Protein AF-A0A2G2DCP8-F1 (afdb_monomer_lite)

Structure (mmCIF, N/CA/C/O backbone):
data_AF-A0A2G2DCP8-F1
#
_entry.id   AF-A0A2G2DCP8-F1
#
loop_
_atom_site.group_PDB
_atom_site.id
_atom_site.type_symbol
_atom_site.label_atom_id
_atom_site.label_alt_id
_atom_site.label_comp_id
_atom_site.label_asym_id
_atom_site.label_entity_id
_atom_site.label_seq_id
_atom_site.pdbx_PDB_ins_code
_atom_site.Cartn_x
_atom_site.Cartn_y
_atom_site.Cartn_z
_atom_site.occupancy
_atom_site.B_iso_or_equiv
_atom_site.auth_seq_id
_atom_site.auth_comp_id
_atom_site.auth_asym_id
_atom_site.auth_atom_id
_atom_site.pdbx_PDB_model_num
ATOM 1 N N . MET A 1 1 ? 12.048 -27.875 -31.137 1.00 36.19 1 MET A N 1
ATOM 2 C CA . MET A 1 1 ? 12.098 -28.928 -30.098 1.00 36.19 1 MET A CA 1
ATOM 3 C C . MET A 1 1 ? 11.187 -28.474 -28.963 1.00 36.19 1 MET A C 1
ATOM 5 O O . MET A 1 1 ? 11.190 -27.289 -28.665 1.00 36.19 1 MET A O 1
ATOM 9 N N . LEU A 1 2 ? 10.312 -29.353 -28.473 1.00 40.09 2 LEU A N 1
ATOM 10 C CA . LEU A 1 2 ? 9.180 -29.056 -27.582 1.00 40.09 2 LEU A CA 1
ATOM 11 C C . LEU A 1 2 ? 9.667 -28.805 -26.143 1.00 40.09 2 LEU A C 1
ATOM 13 O O . LEU A 1 2 ? 10.416 -29.635 -25.635 1.00 40.09 2 LEU A O 1
ATOM 17 N N . PHE A 1 3 ? 9.235 -27.730 -25.475 1.00 42.12 3 PHE A N 1
ATOM 18 C CA . PHE A 1 3 ? 9.639 -27.460 -24.087 1.00 42.12 3 PHE A CA 1
ATOM 19 C C . PHE A 1 3 ? 8.435 -27.445 -23.143 1.00 42.12 3 PHE A C 1
ATOM 21 O O . PHE A 1 3 ? 7.517 -26.638 -23.278 1.00 42.12 3 PHE A O 1
ATOM 28 N N . ARG A 1 4 ? 8.446 -28.407 -22.213 1.00 37.06 4 ARG A N 1
ATOM 29 C CA . ARG A 1 4 ? 7.522 -28.537 -21.085 1.00 37.06 4 ARG A CA 1
ATOM 30 C C . ARG A 1 4 ? 7.972 -27.630 -19.942 1.00 37.06 4 ARG A C 1
ATOM 32 O O . ARG A 1 4 ? 9.167 -27.490 -19.700 1.00 37.06 4 ARG A O 1
ATOM 39 N N . ALA A 1 5 ? 7.001 -27.051 -19.248 1.00 39.97 5 ALA A N 1
ATOM 40 C CA . ALA A 1 5 ? 7.210 -26.331 -18.003 1.00 39.97 5 ALA A CA 1
ATOM 41 C C . ALA A 1 5 ? 7.067 -27.317 -16.839 1.00 39.97 5 ALA A C 1
ATOM 43 O O . ALA A 1 5 ? 5.961 -27.781 -16.571 1.00 39.97 5 ALA A O 1
ATOM 44 N N . ASP A 1 6 ? 8.170 -27.624 -16.159 1.00 39.06 6 ASP A N 1
ATOM 45 C CA . ASP A 1 6 ? 8.132 -28.390 -14.916 1.00 39.06 6 ASP A CA 1
ATOM 46 C C . ASP A 1 6 ? 8.218 -27.432 -13.724 1.00 39.06 6 ASP A C 1
ATOM 48 O O . ASP A 1 6 ? 9.148 -26.634 -13.591 1.00 39.06 6 ASP A O 1
ATOM 52 N N . THR A 1 7 ? 7.218 -27.506 -12.847 1.00 46.97 7 THR A N 1
ATOM 53 C CA . THR A 1 7 ? 7.180 -26.804 -11.563 1.00 46.97 7 THR A CA 1
ATOM 54 C C . THR A 1 7 ? 7.796 -27.694 -10.489 1.00 46.97 7 THR A C 1
ATOM 56 O O . THR A 1 7 ? 7.220 -28.722 -10.134 1.00 46.97 7 THR A O 1
ATOM 59 N N . VAL A 1 8 ? 8.942 -27.300 -9.931 1.00 45.62 8 VAL A N 1
ATOM 60 C CA . VAL A 1 8 ? 9.476 -27.923 -8.712 1.00 45.62 8 VAL A CA 1
ATOM 61 C C . VAL A 1 8 ? 8.828 -27.238 -7.509 1.00 45.62 8 VAL A C 1
ATOM 63 O O . VAL A 1 8 ? 9.254 -26.171 -7.073 1.00 45.62 8 VAL A O 1
ATOM 66 N N . THR A 1 9 ? 7.760 -27.835 -6.985 1.00 48.81 9 THR A N 1
ATOM 67 C CA . THR A 1 9 ? 7.081 -27.393 -5.762 1.00 48.81 9 THR A CA 1
ATOM 68 C C . THR A 1 9 ? 7.761 -28.017 -4.545 1.00 48.81 9 THR A C 1
ATOM 70 O O . THR A 1 9 ? 7.476 -29.152 -4.171 1.00 48.81 9 THR A O 1
ATOM 73 N N . SER A 1 10 ? 8.652 -27.266 -3.895 1.00 42.03 10 SER A N 1
ATOM 74 C CA . SER A 1 10 ? 9.099 -27.570 -2.532 1.00 42.03 10 SER A CA 1
ATOM 75 C C . SER A 1 10 ? 8.315 -26.715 -1.536 1.00 42.03 10 SER A C 1
ATOM 77 O O . SER A 1 10 ? 8.629 -25.552 -1.308 1.00 42.03 10 SER A O 1
ATOM 79 N N . GLY A 1 11 ? 7.247 -27.303 -0.993 1.00 47.62 11 GLY A N 1
ATOM 80 C CA . GLY A 1 11 ? 6.897 -27.285 0.434 1.00 47.62 11 GLY A CA 1
ATOM 81 C C . GLY A 1 11 ? 6.574 -25.990 1.189 1.00 47.62 11 GLY A C 1
ATOM 82 O O . GLY A 1 11 ? 6.087 -26.103 2.309 1.00 47.62 11 GLY A O 1
ATOM 83 N N . ILE A 1 12 ? 6.789 -24.788 0.659 1.00 43.34 12 ILE A N 1
ATOM 84 C CA . ILE A 1 12 ? 6.428 -23.542 1.349 1.00 43.34 12 ILE A CA 1
ATOM 85 C C . ILE A 1 12 ? 5.860 -22.588 0.305 1.00 43.34 12 ILE A C 1
ATOM 87 O O . ILE A 1 12 ? 6.527 -22.265 -0.674 1.00 43.34 12 ILE A O 1
ATOM 91 N N . ALA A 1 13 ? 4.607 -22.170 0.488 1.00 43.22 13 ALA A N 1
ATOM 92 C CA . ALA A 1 13 ? 3.976 -21.149 -0.336 1.00 43.22 13 ALA A CA 1
ATOM 93 C C . ALA A 1 13 ? 4.730 -19.827 -0.150 1.00 43.22 13 ALA A C 1
ATOM 95 O O . ALA A 1 13 ? 4.414 -19.027 0.734 1.00 43.22 13 ALA A O 1
ATOM 96 N N . ASP A 1 14 ? 5.757 -19.621 -0.968 1.00 48.41 14 ASP A N 1
ATOM 97 C CA . ASP A 1 14 ? 6.461 -18.359 -1.049 1.00 48.41 14 ASP A CA 1
ATOM 98 C C . ASP A 1 14 ? 5.539 -17.366 -1.763 1.00 48.41 14 ASP A C 1
ATOM 100 O O . ASP A 1 14 ? 5.507 -17.237 -2.987 1.00 48.41 14 ASP A O 1
ATOM 104 N N . LYS A 1 15 ? 4.701 -16.699 -0.965 1.00 51.81 15 LYS A N 1
ATOM 105 C CA . LYS A 1 15 ? 3.781 -15.632 -1.392 1.00 51.81 15 LYS A CA 1
ATOM 106 C C . LYS A 1 15 ? 4.503 -14.443 -2.046 1.00 51.81 15 LYS A C 1
ATOM 108 O O . LYS A 1 15 ? 3.845 -13.534 -2.542 1.00 51.81 15 LYS A O 1
ATOM 113 N N . PHE A 1 16 ? 5.836 -14.470 -2.056 1.00 52.28 16 PHE A N 1
ATOM 114 C CA . PHE A 1 16 ? 6.718 -13.552 -2.756 1.00 52.28 16 PHE A CA 1
ATOM 115 C C . PHE A 1 16 ? 7.660 -14.311 -3.692 1.00 52.28 16 PHE A C 1
ATOM 117 O O . PHE A 1 16 ? 8.865 -14.082 -3.663 1.00 52.28 16 PHE A O 1
ATOM 124 N N . SER A 1 17 ? 7.130 -15.202 -4.539 1.00 52.75 17 SER A N 1
ATOM 125 C CA . SER A 1 17 ? 7.891 -15.730 -5.675 1.00 52.75 17 SER A CA 1
ATOM 126 C C . SER A 1 17 ? 8.268 -14.569 -6.601 1.00 52.75 17 SER A C 1
ATOM 128 O O . SER A 1 17 ? 7.573 -14.242 -7.565 1.00 52.75 17 SER A O 1
ATOM 130 N N . ALA A 1 18 ? 9.357 -13.883 -6.266 1.00 56.12 18 ALA A N 1
ATOM 131 C CA . ALA A 1 18 ? 10.010 -12.954 -7.151 1.00 56.12 18 ALA A CA 1
ATOM 132 C C . ALA A 1 18 ? 10.461 -13.784 -8.350 1.00 56.12 18 ALA A C 1
ATOM 134 O O . ALA A 1 18 ? 11.317 -14.665 -8.237 1.00 56.12 18 ALA A O 1
ATOM 135 N N . ARG A 1 19 ? 9.834 -13.543 -9.502 1.00 65.12 19 ARG A N 1
ATOM 136 C CA . ARG A 1 19 ? 10.288 -14.109 -10.767 1.00 65.12 19 ARG A CA 1
ATOM 137 C C . ARG A 1 19 ? 11.686 -13.551 -11.009 1.00 65.12 19 ARG A C 1
ATOM 139 O O . ARG A 1 19 ? 11.844 -12.352 -11.218 1.00 65.12 19 ARG A O 1
ATOM 146 N N . LYS A 1 20 ? 12.706 -14.404 -10.921 1.00 73.38 20 LYS A N 1
ATOM 147 C CA . LYS A 1 20 ? 14.073 -14.032 -11.288 1.00 73.38 20 LYS A CA 1
ATOM 148 C C . LYS A 1 20 ? 14.073 -13.683 -12.778 1.00 73.38 20 LYS A C 1
ATOM 150 O O . LYS A 1 20 ? 13.841 -14.562 -13.602 1.00 73.38 20 LYS A O 1
ATOM 155 N N . ILE A 1 21 ? 14.320 -12.419 -13.108 1.00 72.31 21 ILE A N 1
ATOM 156 C CA . ILE A 1 21 ? 14.518 -11.973 -14.490 1.00 72.31 21 ILE A CA 1
ATOM 157 C C . ILE A 1 21 ? 16.005 -12.115 -14.802 1.00 72.31 21 ILE A C 1
ATOM 159 O O . ILE A 1 21 ? 16.849 -11.599 -14.070 1.00 72.31 21 ILE A O 1
ATOM 163 N N . ILE A 1 22 ? 16.320 -12.860 -15.858 1.00 78.06 22 ILE A N 1
ATOM 164 C CA . ILE A 1 22 ? 17.679 -13.007 -16.380 1.00 78.06 22 ILE A CA 1
ATOM 165 C C . ILE A 1 22 ? 17.727 -12.212 -17.683 1.00 78.06 22 ILE A C 1
ATOM 167 O O . ILE A 1 22 ? 16.964 -12.502 -18.602 1.00 78.06 22 ILE A O 1
ATOM 171 N N . LEU A 1 23 ? 18.576 -11.185 -17.724 1.00 77.94 23 LEU A N 1
ATOM 172 C CA . LEU A 1 23 ? 18.790 -10.339 -18.897 1.00 77.94 23 LEU A CA 1
ATOM 173 C C . LEU A 1 23 ? 20.034 -10.842 -19.642 1.00 77.94 23 LEU A C 1
ATOM 175 O O . LEU A 1 23 ? 21.150 -10.450 -19.307 1.00 77.94 23 LEU A O 1
ATOM 179 N N . ASP A 1 24 ? 19.833 -11.720 -20.624 1.00 69.25 24 ASP A N 1
ATOM 180 C CA . ASP A 1 24 ? 20.897 -12.236 -21.496 1.00 69.25 24 ASP A CA 1
ATOM 181 C C . ASP A 1 24 ? 20.871 -11.536 -22.869 1.00 69.25 24 ASP A C 1
ATOM 183 O O . ASP A 1 24 ? 19.826 -11.078 -23.329 1.00 69.25 24 ASP A O 1
ATOM 187 N N . GLY A 1 25 ? 22.020 -11.469 -23.552 1.00 71.19 25 GLY A N 1
ATOM 188 C CA . GLY A 1 25 ? 22.117 -10.941 -24.924 1.00 71.19 25 GLY A CA 1
ATOM 189 C C . GLY A 1 25 ? 22.470 -9.453 -25.054 1.00 71.19 25 GLY A C 1
ATOM 190 O O . GLY A 1 25 ? 22.472 -8.928 -26.166 1.00 71.19 25 GLY A O 1
ATOM 191 N N . LEU A 1 26 ? 22.814 -8.778 -23.955 1.00 71.44 26 LEU A N 1
ATOM 192 C CA . LEU A 1 26 ? 23.393 -7.433 -23.992 1.00 71.44 26 LEU A CA 1
ATOM 193 C C . LEU A 1 26 ? 24.891 -7.522 -24.333 1.00 71.44 26 LEU A C 1
ATOM 195 O O . LEU A 1 26 ? 25.623 -8.290 -23.711 1.00 71.44 26 LEU A O 1
ATOM 199 N N . GLN A 1 27 ? 25.344 -6.760 -25.335 1.00 70.88 27 GLN A N 1
ATOM 200 C CA . GLN A 1 27 ? 26.756 -6.751 -25.760 1.00 70.88 27 GLN A CA 1
ATOM 201 C C . GLN A 1 27 ? 27.684 -6.095 -24.727 1.00 70.88 27 GLN A C 1
ATOM 203 O O . GLN A 1 27 ? 28.853 -6.460 -24.636 1.00 70.88 27 GLN A O 1
ATOM 208 N N . GLU A 1 28 ? 27.159 -5.153 -23.944 1.00 79.44 28 GLU A N 1
ATOM 209 C CA . GLU A 1 28 ? 27.880 -4.398 -22.921 1.00 79.44 28 GLU A CA 1
ATOM 210 C C . GLU A 1 28 ? 27.012 -4.263 -21.666 1.00 79.44 28 GLU A C 1
ATOM 212 O O . GLU A 1 28 ? 25.791 -4.439 -21.716 1.00 79.44 28 GLU A O 1
ATOM 217 N N . THR A 1 29 ? 27.637 -3.944 -20.529 1.00 80.81 29 THR A N 1
ATOM 218 C CA . THR A 1 29 ? 26.907 -3.652 -19.291 1.00 80.81 29 THR A CA 1
ATOM 219 C C . THR A 1 29 ? 25.991 -2.448 -19.531 1.00 80.81 29 THR A C 1
ATOM 221 O O . THR A 1 29 ? 26.503 -1.364 -19.822 1.00 80.81 29 THR A O 1
ATOM 224 N N . PRO A 1 30 ? 24.660 -2.601 -19.411 1.00 80.75 30 PRO A N 1
ATOM 225 C CA . PRO A 1 30 ? 23.738 -1.517 -19.708 1.00 80.75 30 PRO A CA 1
ATOM 226 C C . PRO A 1 30 ? 23.953 -0.366 -18.727 1.00 80.75 30 PRO A C 1
ATOM 228 O O . PRO A 1 30 ? 24.177 -0.582 -17.531 1.00 80.75 30 PRO A O 1
ATOM 231 N N . ASN A 1 31 ? 23.852 0.868 -19.221 1.00 86.62 31 ASN A N 1
ATOM 232 C CA . ASN A 1 31 ? 23.735 2.011 -18.323 1.00 86.62 31 ASN A CA 1
ATOM 233 C C . ASN A 1 31 ? 22.366 1.982 -17.609 1.00 86.62 31 ASN A C 1
ATOM 235 O O . ASN A 1 31 ? 21.475 1.204 -17.961 1.00 86.62 31 ASN A O 1
ATOM 239 N N . ILE A 1 32 ? 22.192 2.827 -16.591 1.00 85.31 32 ILE A N 1
ATOM 240 C CA . ILE A 1 32 ? 20.973 2.833 -15.767 1.00 85.31 32 ILE A CA 1
ATOM 241 C C . ILE A 1 32 ? 19.714 3.054 -16.621 1.00 85.31 32 ILE A C 1
ATOM 243 O O . ILE A 1 32 ? 18.726 2.350 -16.430 1.00 85.31 32 ILE A O 1
ATOM 247 N N . ASP A 1 33 ? 19.762 3.959 -17.596 1.00 84.88 33 ASP A N 1
ATOM 248 C CA . ASP A 1 33 ? 18.610 4.279 -18.444 1.00 84.88 33 ASP A CA 1
ATOM 249 C C . ASP A 1 33 ? 18.222 3.099 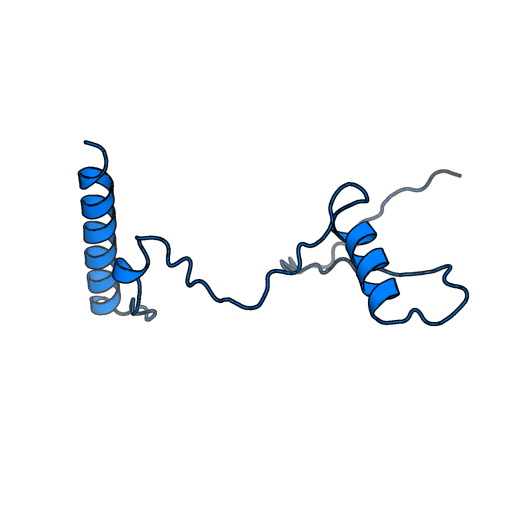-19.349 1.00 84.88 33 ASP A C 1
ATOM 251 O O . ASP A 1 33 ? 17.048 2.755 -19.479 1.00 84.88 33 ASP A O 1
ATOM 255 N N . GLN A 1 34 ? 19.214 2.420 -19.928 1.00 84.00 34 GLN A N 1
ATOM 256 C CA . GLN A 1 34 ? 19.016 1.217 -20.739 1.00 84.00 34 GLN A CA 1
ATOM 257 C C . GLN A 1 34 ? 18.450 0.065 -19.908 1.00 84.00 34 GLN A C 1
ATOM 259 O O . GLN A 1 34 ? 17.576 -0.666 -20.375 1.00 84.00 34 GLN A O 1
ATOM 264 N N . LEU A 1 35 ? 18.929 -0.085 -18.671 1.00 86.12 35 LEU A N 1
ATOM 265 C CA . LEU A 1 35 ? 18.442 -1.104 -17.752 1.00 86.12 35 LEU A CA 1
ATOM 266 C C . LEU A 1 35 ? 16.978 -0.858 -17.367 1.00 86.12 35 LEU A C 1
ATOM 268 O O . LEU A 1 35 ? 16.201 -1.809 -17.334 1.00 86.12 35 LEU A O 1
ATOM 272 N N . ILE A 1 36 ? 16.591 0.396 -17.113 1.00 84.50 36 ILE A N 1
ATOM 273 C CA . ILE A 1 36 ? 15.200 0.766 -16.812 1.00 84.50 36 ILE A CA 1
ATOM 274 C C . ILE A 1 36 ? 14.287 0.377 -17.977 1.00 84.50 36 ILE A C 1
ATOM 276 O O . ILE A 1 36 ? 13.312 -0.338 -17.764 1.00 84.50 36 ILE A O 1
ATOM 280 N N . ILE A 1 37 ? 14.646 0.753 -19.208 1.00 84.06 37 ILE A N 1
ATOM 281 C CA . ILE A 1 37 ? 13.853 0.440 -20.407 1.00 84.06 37 ILE A CA 1
ATOM 282 C C . ILE A 1 37 ? 13.660 -1.072 -20.574 1.00 84.06 37 ILE A C 1
ATOM 284 O O . ILE A 1 37 ? 12.568 -1.532 -20.908 1.00 84.06 37 ILE A O 1
ATOM 288 N N . GLU A 1 38 ? 14.710 -1.866 -20.361 1.00 84.69 38 GLU A N 1
ATOM 289 C CA . GLU A 1 38 ? 14.607 -3.315 -20.527 1.00 84.69 38 GLU A CA 1
ATOM 290 C C . GLU A 1 38 ? 13.788 -3.965 -19.406 1.00 84.69 38 GLU A C 1
ATOM 292 O O . GLU A 1 38 ? 12.965 -4.842 -19.665 1.00 84.69 38 GLU A O 1
ATOM 297 N N . LEU A 1 39 ? 13.929 -3.489 -18.167 1.00 84.62 39 LEU A N 1
ATOM 298 C CA . LEU A 1 39 ? 13.101 -3.950 -17.053 1.00 84.62 39 LEU A CA 1
ATOM 299 C C . LEU A 1 39 ? 11.625 -3.600 -17.249 1.00 84.62 39 LEU A C 1
ATOM 301 O O . LEU A 1 39 ? 10.772 -4.439 -16.965 1.00 84.62 39 LEU A O 1
ATOM 305 N N . GLU A 1 40 ? 11.314 -2.411 -17.766 1.00 84.12 40 GLU A N 1
ATOM 306 C CA . GLU A 1 40 ? 9.942 -2.016 -18.098 1.00 84.12 40 GLU A CA 1
ATOM 307 C C . GLU A 1 40 ? 9.313 -2.986 -19.095 1.00 84.12 40 GLU A C 1
ATOM 309 O O . GLU A 1 40 ? 8.236 -3.520 -18.833 1.00 84.12 40 GLU A O 1
ATOM 314 N N . LYS A 1 41 ? 10.025 -3.323 -20.177 1.00 82.56 41 LYS A N 1
ATOM 315 C CA . LYS A 1 41 ? 9.540 -4.300 -21.162 1.00 82.56 41 LYS A CA 1
ATOM 316 C C . LYS A 1 41 ? 9.287 -5.675 -20.550 1.00 82.56 41 LYS A C 1
ATOM 318 O O . LYS A 1 41 ? 8.265 -6.285 -20.851 1.00 82.56 41 LYS A O 1
ATOM 323 N N . GLN A 1 42 ? 10.200 -6.175 -19.715 1.00 80.19 42 GLN A N 1
ATOM 324 C CA . GLN A 1 42 ? 10.082 -7.516 -19.129 1.00 80.19 42 GLN A CA 1
ATOM 325 C C . GLN A 1 42 ? 8.996 -7.597 -18.045 1.00 80.19 42 GLN A C 1
ATOM 327 O O . GLN A 1 42 ? 8.386 -8.650 -17.858 1.00 80.19 42 GLN A O 1
ATOM 332 N N . LEU A 1 43 ? 8.753 -6.502 -17.316 1.00 82.19 43 LEU A N 1
ATOM 333 C CA . LEU A 1 43 ? 7.785 -6.457 -16.217 1.00 82.19 43 LEU A CA 1
ATOM 334 C C . LEU A 1 43 ? 6.376 -6.065 -16.669 1.00 82.19 43 LEU A C 1
ATOM 336 O O . LEU A 1 43 ? 5.405 -6.590 -16.125 1.00 82.19 43 LEU A O 1
ATOM 340 N N . LEU A 1 44 ? 6.263 -5.142 -17.625 1.00 82.50 44 LEU A N 1
ATOM 341 C CA . LEU A 1 44 ? 4.997 -4.526 -18.035 1.00 82.50 44 LEU A CA 1
ATOM 342 C C . LEU A 1 44 ? 4.567 -4.923 -19.453 1.00 82.50 44 LEU A C 1
ATOM 344 O O . LEU A 1 44 ? 3.381 -4.856 -19.767 1.00 82.50 44 LEU A O 1
ATOM 348 N N . GLY A 1 45 ? 5.501 -5.369 -20.295 1.00 78.38 45 GLY A N 1
ATOM 349 C CA . GLY A 1 45 ? 5.290 -5.531 -21.734 1.00 78.38 45 GLY A CA 1
ATOM 350 C C . GLY A 1 45 ? 5.653 -4.266 -22.518 1.00 78.38 45 GLY A C 1
ATOM 351 O O . GLY A 1 45 ? 5.874 -3.203 -21.952 1.00 78.38 45 GLY A O 1
ATOM 352 N N . SER A 1 46 ? 5.747 -4.374 -23.847 1.00 75.06 46 SER A N 1
ATOM 353 C CA . SER A 1 46 ? 6.217 -3.271 -24.709 1.00 75.06 46 SER A CA 1
ATOM 354 C C . SER A 1 46 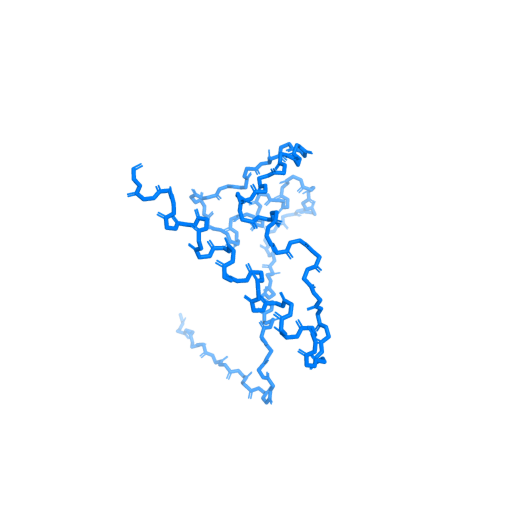? 5.206 -2.138 -24.910 1.00 75.06 46 SER A C 1
ATOM 356 O O . SER A 1 46 ? 5.585 -1.073 -25.389 1.00 75.06 46 SER A O 1
ATOM 358 N N . ASP A 1 47 ? 3.944 -2.359 -24.544 1.00 75.50 47 ASP A N 1
ATOM 359 C CA . ASP A 1 47 ? 2.857 -1.388 -24.717 1.00 75.50 47 ASP A CA 1
ATOM 360 C C . ASP A 1 47 ? 2.709 -0.433 -23.520 1.00 75.50 47 ASP A C 1
ATOM 362 O O . ASP A 1 47 ? 1.915 0.507 -23.562 1.00 75.50 47 ASP A O 1
ATOM 366 N N . LEU A 1 48 ? 3.447 -0.682 -22.433 1.00 71.06 48 LEU A N 1
ATOM 367 C CA . LEU A 1 48 ? 3.337 0.037 -21.168 1.00 71.06 48 LEU A CA 1
ATOM 368 C C . LEU A 1 48 ? 4.712 0.570 -20.750 1.00 71.06 48 LEU A C 1
ATOM 370 O O . LEU A 1 48 ? 5.695 -0.164 -20.755 1.00 71.06 48 LEU A O 1
ATOM 374 N N . ALA A 1 49 ? 4.764 1.843 -20.359 1.00 76.31 49 ALA A N 1
ATOM 375 C CA . ALA A 1 49 ? 5.963 2.513 -19.856 1.00 76.31 49 ALA A CA 1
ATOM 376 C C . ALA A 1 49 ? 5.704 3.074 -18.453 1.00 76.31 49 ALA A C 1
ATOM 378 O O . ALA A 1 49 ? 4.563 3.415 -18.116 1.00 76.31 49 ALA A O 1
ATOM 379 N N . LEU A 1 50 ? 6.747 3.183 -17.626 1.00 72.25 50 LEU A N 1
ATOM 380 C CA . LEU A 1 50 ? 6.600 3.796 -16.306 1.00 72.25 50 LEU A CA 1
ATOM 381 C C . LEU A 1 50 ? 6.562 5.319 -16.441 1.00 72.25 50 LEU A C 1
ATOM 383 O O . LEU A 1 50 ? 7.515 5.961 -16.875 1.00 72.25 50 LEU A O 1
ATOM 387 N N . GLU A 1 51 ? 5.465 5.928 -16.001 1.00 76.88 51 GLU A N 1
ATOM 388 C CA . GLU A 1 51 ? 5.435 7.375 -15.821 1.00 76.88 51 GLU A CA 1
ATOM 389 C C . GLU A 1 51 ? 6.286 7.761 -14.609 1.00 76.88 51 GLU A C 1
ATOM 391 O O . GLU A 1 51 ? 5.970 7.421 -13.463 1.00 76.88 51 GLU A O 1
ATOM 396 N N . ILE A 1 52 ? 7.348 8.531 -14.852 1.00 68.44 52 ILE A N 1
ATOM 397 C CA . ILE A 1 52 ? 8.116 9.169 -13.785 1.00 68.44 52 ILE A CA 1
ATOM 398 C C . ILE A 1 52 ? 7.240 10.269 -13.188 1.00 68.44 52 ILE A C 1
ATOM 400 O O . ILE A 1 52 ? 7.203 11.409 -13.657 1.00 68.44 52 ILE A O 1
ATOM 404 N N . ARG A 1 53 ? 6.512 9.927 -12.128 1.00 61.59 53 ARG A N 1
ATOM 405 C CA . ARG A 1 53 ? 5.816 10.924 -11.321 1.00 61.59 53 ARG A CA 1
ATOM 406 C C . ARG A 1 53 ? 6.872 11.731 -10.583 1.00 61.59 53 ARG A C 1
ATOM 408 O O . ARG A 1 53 ? 7.627 11.184 -9.779 1.00 61.59 53 ARG A O 1
ATOM 415 N N . SER A 1 54 ? 6.931 13.035 -10.858 1.00 56.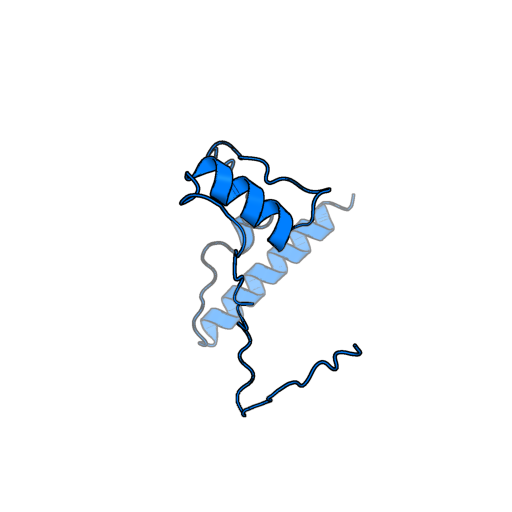44 54 SER A N 1
ATOM 416 C CA . SER A 1 54 ? 7.692 13.952 -10.014 1.00 56.44 54 SER A CA 1
ATOM 417 C C . SER A 1 54 ? 7.237 13.733 -8.574 1.00 56.44 54 SER A C 1
ATOM 419 O O . SER A 1 54 ? 6.052 13.525 -8.311 1.00 56.44 54 SER A O 1
ATOM 421 N N . SER A 1 55 ? 8.176 13.727 -7.632 1.00 53.22 55 SER A N 1
ATOM 422 C CA . SER A 1 55 ? 7.933 13.443 -6.216 1.00 53.22 55 SER A CA 1
ATOM 423 C C . SER A 1 55 ? 7.122 14.536 -5.511 1.00 53.22 55 SER A C 1
ATOM 425 O O . SER A 1 55 ? 7.330 14.811 -4.327 1.00 53.22 55 SER A O 1
ATOM 427 N N . ARG A 1 56 ? 6.170 15.170 -6.200 1.00 45.84 56 ARG A N 1
ATOM 428 C CA . ARG A 1 56 ? 4.990 15.667 -5.529 1.00 45.84 56 ARG A CA 1
ATOM 429 C C . ARG A 1 56 ? 4.279 14.428 -5.008 1.00 45.84 56 ARG A C 1
ATOM 431 O O . ARG A 1 56 ? 3.457 13.804 -5.672 1.00 45.84 56 ARG A O 1
ATOM 438 N N . VAL A 1 57 ? 4.598 14.109 -3.761 1.00 50.75 57 VAL A N 1
ATOM 439 C CA . VAL A 1 57 ? 3.633 13.547 -2.827 1.00 50.75 57 VAL A CA 1
ATOM 440 C C . VAL A 1 57 ? 2.513 14.591 -2.712 1.00 50.75 57 VAL A C 1
ATOM 442 O O . VAL A 1 57 ? 2.344 15.241 -1.689 1.00 50.75 57 VAL A O 1
ATOM 445 N N . GLU A 1 58 ? 1.770 14.816 -3.800 1.00 49.50 58 GLU A N 1
ATOM 446 C CA . GLU A 1 58 ? 0.356 15.112 -3.702 1.00 49.50 58 GLU A CA 1
ATOM 447 C C . GLU A 1 58 ? -0.129 13.926 -2.901 1.00 49.50 58 GLU A C 1
ATOM 449 O O . GLU A 1 58 ? -0.200 12.795 -3.393 1.00 49.50 58 GLU A O 1
ATOM 454 N N . GLN A 1 59 ? -0.256 14.160 -1.601 1.00 50.25 59 GLN A N 1
ATOM 455 C CA . GLN A 1 59 ? -0.928 13.276 -0.696 1.00 50.25 59 GLN A CA 1
ATOM 456 C C . GLN A 1 59 ? -2.333 13.189 -1.279 1.00 50.25 59 GLN A C 1
ATOM 458 O O . GLN A 1 59 ? -3.226 13.943 -0.905 1.00 50.25 59 GLN A O 1
ATOM 463 N N . ASN A 1 60 ? -2.514 12.280 -2.239 1.00 47.00 60 ASN A N 1
ATOM 464 C CA . ASN A 1 60 ? -3.787 11.728 -2.650 1.00 47.00 60 ASN A CA 1
ATOM 465 C C . ASN A 1 60 ? -4.261 10.902 -1.460 1.00 47.00 60 ASN A C 1
ATOM 467 O O . ASN A 1 60 ? -4.432 9.688 -1.532 1.00 47.00 60 ASN A O 1
ATOM 471 N N . PHE A 1 61 ? -4.386 11.571 -0.317 1.00 53.03 61 PHE A N 1
ATOM 472 C CA . PHE A 1 61 ? -5.144 11.126 0.804 1.00 53.03 61 PHE A CA 1
ATOM 473 C C . PHE A 1 61 ? -6.518 10.935 0.214 1.00 53.03 61 PHE A C 1
ATOM 475 O O . PHE A 1 61 ? -7.244 11.888 -0.076 1.00 53.03 61 PHE A O 1
ATOM 482 N N . THR A 1 62 ? -6.852 9.673 -0.032 1.00 63.25 62 THR A N 1
ATOM 483 C CA . THR A 1 62 ? -8.237 9.289 -0.216 1.00 63.25 62 THR A CA 1
ATOM 484 C C . THR A 1 62 ? -9.017 10.014 0.869 1.00 63.25 62 THR A C 1
ATOM 486 O O . THR A 1 62 ? -8.580 10.028 2.018 1.00 63.25 62 THR A O 1
ATOM 489 N N . ARG A 1 63 ? -10.148 10.638 0.530 1.00 68.56 63 ARG A N 1
ATOM 490 C CA . ARG A 1 63 ? -11.029 11.370 1.466 1.00 68.56 63 ARG A CA 1
ATOM 491 C C . ARG A 1 63 ? -11.275 10.622 2.792 1.00 68.56 63 ARG A C 1
ATOM 493 O O . ARG A 1 63 ? -11.611 11.233 3.805 1.00 68.56 63 ARG A O 1
ATOM 500 N N . LEU A 1 64 ? -11.089 9.303 2.760 1.00 76.62 64 LEU A N 1
ATOM 501 C CA . LEU A 1 64 ? -11.182 8.361 3.859 1.00 76.62 64 LEU A CA 1
ATOM 502 C C . LEU A 1 64 ? -10.008 8.361 4.858 1.00 76.62 64 LEU A C 1
ATOM 504 O O . LEU A 1 64 ? -10.205 7.915 5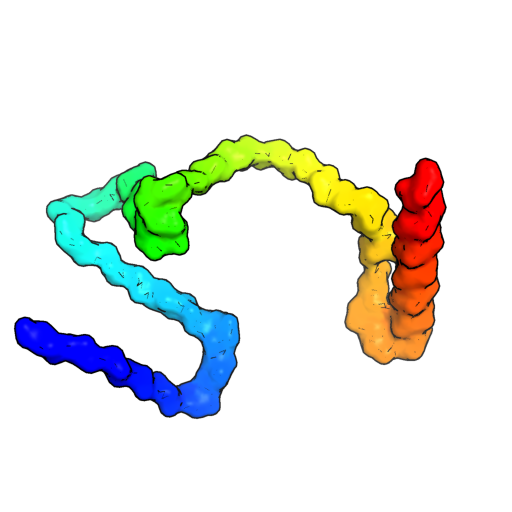.985 1.00 76.62 64 LEU A O 1
ATOM 508 N N . GLU A 1 65 ? -8.822 8.877 4.513 1.00 81.69 65 GLU A N 1
ATOM 509 C CA . GLU A 1 65 ? -7.631 8.817 5.379 1.00 81.69 65 GLU A CA 1
ATOM 510 C C . GLU A 1 65 ? -7.875 9.432 6.749 1.00 81.69 65 GLU A C 1
ATOM 512 O O . GLU A 1 65 ? -7.498 8.854 7.768 1.00 81.69 65 GLU A O 1
ATOM 517 N N . LYS A 1 66 ? -8.589 10.556 6.795 1.00 82.06 66 LYS A N 1
ATOM 518 C CA . LYS A 1 66 ? -8.925 11.233 8.051 1.00 82.06 66 LYS A CA 1
ATOM 519 C C . LYS A 1 66 ? -9.690 10.349 9.048 1.00 82.06 66 LYS A C 1
ATOM 521 O O . LYS A 1 66 ? -9.711 10.676 10.229 1.00 82.06 66 LYS A O 1
ATOM 526 N N . TYR A 1 67 ? -10.312 9.258 8.595 1.00 82.69 67 TYR A N 1
ATOM 527 C CA . TYR A 1 67 ? -11.081 8.355 9.448 1.00 82.69 67 TYR A CA 1
ATOM 528 C C . TYR A 1 67 ? -10.280 7.154 9.963 1.00 82.69 67 TYR A C 1
ATOM 530 O O . TYR A 1 67 ? -10.591 6.666 11.045 1.00 82.69 67 TYR A O 1
ATOM 538 N N . TYR A 1 68 ? -9.256 6.687 9.237 1.00 84.88 68 TYR A N 1
ATOM 539 C CA . TYR A 1 68 ? -8.443 5.530 9.654 1.00 84.88 68 TYR A CA 1
ATOM 540 C C . TYR A 1 68 ? -7.025 5.895 10.118 1.00 84.88 68 TYR A C 1
ATOM 542 O O . TYR A 1 68 ? -6.305 5.046 10.654 1.00 84.88 68 TYR A O 1
ATOM 550 N N . ARG A 1 69 ? -6.594 7.150 9.944 1.00 87.38 69 ARG A N 1
ATOM 551 C CA . ARG A 1 69 ? -5.282 7.613 10.404 1.00 87.38 69 ARG A CA 1
ATOM 552 C C . ARG A 1 69 ? -5.188 7.520 11.928 1.00 87.38 69 ARG A C 1
ATOM 554 O O . ARG A 1 69 ? -5.956 8.151 12.647 1.00 87.38 69 ARG A O 1
ATOM 561 N N . GLY A 1 70 ? -4.218 6.746 12.414 1.00 87.00 70 GLY A N 1
ATOM 562 C CA . GLY A 1 70 ? -4.037 6.493 13.848 1.00 87.00 70 GLY A CA 1
ATOM 563 C C . GLY A 1 70 ? -4.888 5.347 14.403 1.00 87.00 70 GLY A C 1
ATOM 564 O O . GLY A 1 70 ? -5.020 5.234 15.621 1.00 87.00 70 GLY A O 1
ATOM 565 N N . ALA A 1 71 ? -5.455 4.492 13.542 1.00 90.69 71 ALA A N 1
ATOM 566 C CA . ALA A 1 71 ? -6.140 3.283 13.981 1.00 90.69 71 ALA A CA 1
ATOM 567 C C . ALA A 1 71 ? -5.200 2.401 14.828 1.00 90.69 71 ALA A C 1
ATOM 569 O O . ALA A 1 71 ? -4.099 2.066 14.380 1.00 90.69 71 ALA A O 1
ATOM 570 N N . PRO A 1 72 ? -5.609 2.007 16.047 1.00 91.44 72 PRO A N 1
ATOM 571 C CA . PRO A 1 72 ? -4.779 1.159 16.889 1.00 91.44 72 PRO A CA 1
ATOM 572 C C . PRO A 1 72 ? -4.626 -0.218 16.236 1.00 91.44 72 PRO A C 1
ATOM 574 O O . PRO A 1 72 ? -5.608 -0.797 15.772 1.00 91.44 72 PRO A O 1
ATOM 577 N N . LEU A 1 73 ? -3.401 -0.747 16.197 1.00 90.56 73 LEU A N 1
ATOM 578 C CA . LEU A 1 73 ? -3.076 -2.016 15.524 1.00 90.56 73 LEU A CA 1
ATOM 579 C C . LEU A 1 73 ? -3.041 -3.215 16.473 1.00 90.56 73 LEU A C 1
ATOM 581 O O . LEU A 1 73 ? -2.996 -4.361 16.032 1.00 90.56 73 LEU A O 1
ATOM 585 N N . ASP A 1 74 ? -3.068 -2.965 17.779 1.00 93.06 74 ASP A N 1
ATOM 586 C CA . ASP A 1 74 ? -3.034 -4.029 18.767 1.00 93.06 74 ASP A CA 1
ATOM 587 C C . ASP A 1 74 ? -4.368 -4.801 18.836 1.00 93.06 74 ASP A C 1
ATOM 589 O O . ASP A 1 74 ? -5.429 -4.376 18.352 1.00 93.06 74 ASP A O 1
ATOM 593 N N . SER A 1 75 ? -4.305 -5.990 19.429 1.00 91.50 75 SER A N 1
ATOM 594 C CA . SER A 1 75 ? -5.426 -6.923 19.501 1.00 91.50 75 SER A CA 1
ATOM 595 C C . SER A 1 75 ? -6.321 -6.737 20.729 1.00 91.50 75 SER A C 1
ATOM 597 O O . SER A 1 75 ? -7.219 -7.564 20.912 1.00 91.50 75 SER A O 1
ATOM 599 N N . LYS A 1 76 ? -6.109 -5.705 21.562 1.00 96.00 76 LYS A N 1
ATOM 600 C CA . LYS A 1 76 ? -6.908 -5.464 22.774 1.00 96.00 76 LYS A CA 1
ATOM 601 C C . LYS A 1 76 ? -8.365 -5.167 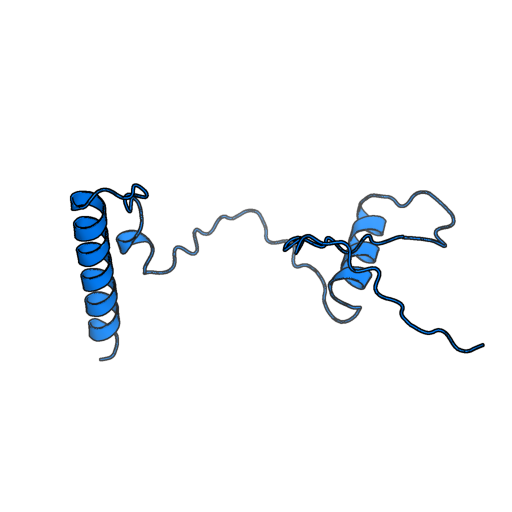22.415 1.00 96.00 76 LYS A C 1
ATOM 603 O O . LYS A 1 76 ? -8.663 -4.659 21.332 1.00 96.00 76 LYS A O 1
ATOM 608 N N . SER A 1 77 ? -9.276 -5.480 23.333 1.00 94.31 77 SER A N 1
ATOM 609 C CA . SER A 1 77 ? -10.715 -5.230 23.172 1.00 94.31 77 SER A CA 1
ATOM 610 C C . SER A 1 77 ? -11.015 -3.752 22.914 1.00 94.31 77 SER A C 1
ATOM 612 O O . SER A 1 77 ? -11.692 -3.438 21.942 1.00 94.31 77 SER A O 1
ATOM 614 N N . GLU A 1 78 ? -10.422 -2.845 23.690 1.00 94.44 78 GLU A N 1
ATOM 615 C CA . GLU A 1 78 ? -10.584 -1.392 23.519 1.00 94.44 78 GLU A CA 1
ATOM 616 C C . GLU A 1 78 ? -10.119 -0.903 22.139 1.00 94.44 78 GLU A C 1
ATOM 618 O O . GLU A 1 78 ? -10.744 -0.044 21.517 1.00 94.44 78 GLU A O 1
ATOM 623 N N . SER A 1 79 ? -9.024 -1.464 21.624 1.00 95.31 79 SER A N 1
ATOM 624 C CA . SER A 1 79 ? -8.511 -1.127 20.296 1.00 95.31 79 SER A CA 1
ATOM 625 C C . SER A 1 79 ? -9.433 -1.630 19.188 1.00 95.31 79 SER A C 1
ATOM 627 O O . SER A 1 79 ? -9.617 -0.944 18.184 1.00 95.31 79 SER A O 1
ATOM 629 N N . ARG A 1 80 ? -10.072 -2.793 19.372 1.00 93.88 80 ARG A N 1
ATOM 630 C CA . ARG A 1 80 ? -11.108 -3.294 18.452 1.00 93.88 80 ARG A CA 1
ATOM 631 C C . ARG A 1 80 ? -12.332 -2.384 18.436 1.00 93.88 80 ARG A C 1
ATOM 633 O O . ARG A 1 80 ? -12.812 -2.063 17.356 1.00 93.88 80 ARG A O 1
ATOM 640 N N . GLU A 1 81 ? -12.787 -1.938 19.601 1.00 95.75 81 GLU A N 1
ATOM 641 C CA . GLU A 1 81 ? -13.936 -1.036 19.729 1.00 95.75 81 GLU A CA 1
ATOM 642 C C . GLU A 1 81 ? -13.657 0.329 19.083 1.00 95.75 81 GLU A C 1
ATOM 644 O O . GLU A 1 81 ? -14.451 0.820 18.284 1.00 95.75 81 GLU A O 1
ATOM 649 N N . LYS A 1 82 ? -12.459 0.890 19.299 1.00 94.56 82 LYS A N 1
ATOM 650 C CA . LYS A 1 82 ? -12.014 2.109 18.601 1.00 94.56 82 LYS A CA 1
ATOM 651 C C . LYS A 1 82 ? -11.986 1.941 17.082 1.00 94.56 82 LYS A C 1
ATOM 653 O O . LYS A 1 82 ? -12.395 2.855 16.371 1.00 94.56 82 LYS A O 1
ATOM 658 N N . ARG A 1 83 ? -11.523 0.792 16.574 1.00 94.81 83 ARG A N 1
ATOM 659 C CA . ARG A 1 83 ? -11.557 0.500 15.131 1.00 94.81 83 ARG A CA 1
ATOM 660 C C . ARG A 1 83 ? -12.987 0.374 14.603 1.00 94.81 83 ARG A C 1
ATOM 662 O O . ARG A 1 83 ? -13.246 0.877 13.516 1.00 94.81 83 ARG A O 1
ATOM 669 N N . ALA A 1 84 ? -13.903 -0.237 15.355 1.00 95.50 84 ALA A N 1
ATOM 670 C CA . ALA A 1 84 ? -15.314 -0.319 14.973 1.00 95.50 84 ALA A CA 1
ATOM 671 C C . ALA A 1 84 ? -15.930 1.083 14.815 1.00 95.50 84 ALA A C 1
ATOM 673 O O . ALA A 1 84 ? -16.457 1.401 13.755 1.00 95.50 84 ALA A O 1
ATOM 674 N N . LEU A 1 85 ? -15.707 1.975 15.786 1.00 94.94 85 LEU A N 1
ATOM 675 C CA . LEU A 1 85 ? -16.166 3.370 15.712 1.00 94.94 85 LEU A CA 1
ATOM 676 C C . LEU A 1 85 ? -15.574 4.148 14.524 1.00 94.94 85 LEU A C 1
ATOM 678 O O . LEU A 1 85 ? -16.217 5.041 13.975 1.00 94.94 85 LEU A O 1
ATOM 682 N N . MET A 1 86 ? -14.328 3.860 14.136 1.00 94.50 86 MET A N 1
ATOM 683 C CA . MET A 1 86 ? -13.721 4.455 12.939 1.00 94.50 86 MET A CA 1
ATOM 684 C C . MET A 1 86 ? -14.411 3.971 11.657 1.00 94.50 86 MET A C 1
ATOM 686 O O . MET A 1 86 ? -14.635 4.776 10.756 1.00 94.50 86 MET A O 1
ATOM 690 N N . ILE A 1 87 ? -14.775 2.686 11.587 1.00 93.81 87 ILE A N 1
ATOM 691 C CA . ILE A 1 87 ? -15.511 2.101 10.457 1.00 93.81 87 ILE A CA 1
ATOM 692 C C . ILE A 1 87 ? -16.908 2.721 10.342 1.00 93.81 87 ILE A C 1
ATOM 694 O O . ILE A 1 87 ? -17.291 3.117 9.244 1.00 93.81 87 ILE A O 1
ATOM 698 N N . ASP A 1 88 ? -17.624 2.898 11.454 1.00 94.81 88 ASP A N 1
ATOM 699 C CA . ASP A 1 88 ? -18.957 3.520 11.448 1.00 94.81 88 ASP A CA 1
ATOM 700 C C . ASP A 1 88 ? -18.920 4.930 10.835 1.00 94.81 88 ASP A C 1
ATOM 702 O O . ASP A 1 88 ? -19.732 5.267 9.973 1.00 94.81 88 ASP A O 1
ATOM 706 N N . LYS A 1 89 ? -17.905 5.730 11.188 1.00 91.38 89 LYS A N 1
ATOM 707 C CA . LYS A 1 89 ? -17.694 7.073 10.616 1.00 91.38 89 LYS A CA 1
ATOM 708 C C . LYS A 1 89 ? -17.368 7.050 9.122 1.00 91.38 89 LYS A C 1
ATOM 710 O O . LYS A 1 89 ? -17.713 7.991 8.406 1.00 91.38 89 LYS A O 1
ATOM 715 N N . ILE A 1 90 ? -16.680 6.009 8.647 1.00 91.38 90 ILE A N 1
ATOM 716 C CA . ILE A 1 90 ? -16.416 5.815 7.215 1.00 91.38 90 ILE A CA 1
ATOM 717 C C . ILE A 1 90 ? -17.731 5.541 6.484 1.00 91.38 90 ILE A C 1
ATOM 719 O O . ILE A 1 90 ? -17.998 6.192 5.477 1.00 91.38 90 ILE A O 1
ATOM 723 N N . ILE A 1 91 ? -18.556 4.629 7.005 1.00 90.62 91 ILE A N 1
ATOM 724 C CA . ILE A 1 91 ? -19.860 4.276 6.424 1.00 90.62 91 ILE A CA 1
ATOM 725 C C . ILE A 1 91 ? -20.768 5.509 6.367 1.00 90.62 91 ILE A C 1
ATOM 727 O O . ILE A 1 91 ? -21.293 5.837 5.306 1.00 90.62 91 ILE A O 1
ATOM 731 N N . GLU A 1 92 ? -20.890 6.246 7.474 1.00 89.31 92 GLU A N 1
ATOM 732 C CA . GLU A 1 92 ? -21.672 7.485 7.539 1.00 89.31 92 GLU A CA 1
ATOM 733 C C . GLU A 1 92 ? -21.179 8.519 6.516 1.00 89.31 92 GLU A C 1
ATOM 735 O O . GLU A 1 92 ? -21.963 9.102 5.765 1.00 89.31 92 GLU A O 1
ATOM 740 N N . SER A 1 93 ? -19.859 8.716 6.436 1.00 86.12 93 SER A N 1
ATOM 741 C CA . SER A 1 93 ? -19.270 9.633 5.465 1.00 86.12 93 SER A CA 1
ATOM 742 C C . SER A 1 93 ? -19.579 9.239 4.027 1.00 86.12 93 SER A C 1
ATOM 744 O O . SER A 1 93 ? -19.652 10.138 3.194 1.00 86.12 93 SER A O 1
ATOM 746 N N . LEU A 1 94 ? -19.654 7.948 3.703 1.00 85.25 94 LEU A N 1
ATOM 747 C CA . LEU A 1 94 ? -19.934 7.473 2.349 1.00 85.25 94 LEU A CA 1
ATOM 748 C C . LEU A 1 94 ? -21.414 7.655 2.002 1.00 85.25 94 LEU A C 1
ATOM 750 O O . LEU A 1 94 ? -21.701 8.249 0.966 1.00 85.25 94 LEU A O 1
ATOM 754 N N . ASN A 1 95 ? -22.320 7.281 2.909 1.00 85.62 95 ASN A N 1
ATOM 755 C CA . ASN A 1 95 ? -23.766 7.440 2.722 1.00 85.62 95 ASN A CA 1
ATOM 756 C C . ASN A 1 95 ? -24.176 8.911 2.536 1.00 85.62 95 ASN A C 1
ATOM 758 O O . ASN A 1 95 ? -25.028 9.224 1.714 1.00 85.62 95 ASN A O 1
ATOM 762 N N . ASN A 1 96 ? -23.531 9.842 3.247 1.00 77.38 96 ASN A N 1
ATOM 763 C CA . ASN A 1 96 ? -23.831 11.274 3.123 1.00 77.38 96 ASN A CA 1
ATOM 764 C C . ASN A 1 96 ? -23.384 11.901 1.786 1.00 77.38 96 ASN A C 1
ATOM 766 O O . ASN A 1 96 ? -23.721 13.052 1.526 1.00 77.38 96 ASN A O 1
ATOM 770 N N . ASN A 1 97 ? -22.606 11.192 0.958 1.00 64.62 97 ASN A N 1
ATOM 771 C CA . ASN A 1 97 ? -22.177 11.679 -0.361 1.00 64.62 97 ASN A CA 1
ATOM 772 C C . ASN A 1 97 ? -22.959 11.070 -1.530 1.00 64.62 97 ASN A C 1
ATOM 774 O O . ASN A 1 97 ? -22.619 11.365 -2.672 1.00 64.62 97 ASN A O 1
ATOM 778 N N . GLU A 1 98 ? -23.954 10.221 -1.265 1.00 57.28 98 GLU A N 1
ATOM 779 C CA . GLU A 1 98 ? -24.841 9.637 -2.285 1.00 57.28 98 GLU A CA 1
ATOM 780 C C . GLU A 1 98 ? -26.087 10.501 -2.579 1.00 57.28 98 GLU A C 1
ATOM 782 O O . GLU A 1 98 ? -27.058 10.002 -3.142 1.00 57.28 98 GLU A O 1
ATOM 787 N N . ASN A 1 99 ? -26.063 11.795 -2.233 1.00 43.59 99 ASN A N 1
ATOM 788 C CA . ASN A 1 99 ? -27.159 12.741 -2.480 1.00 43.59 99 ASN A CA 1
ATOM 789 C C . ASN A 1 99 ? -26.771 13.815 -3.502 1.00 43.59 99 ASN A C 1
ATOM 791 O O . ASN A 1 99 ? -25.7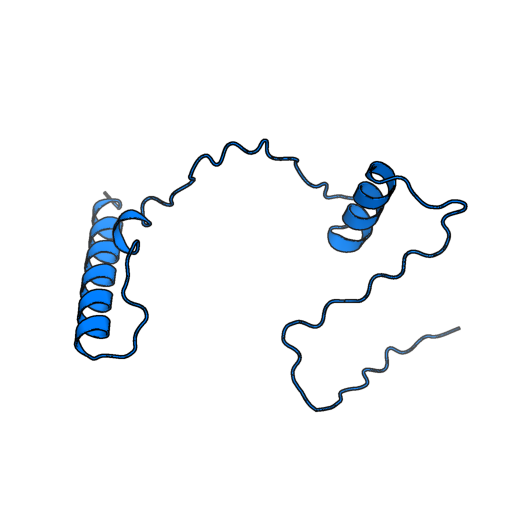54 14.508 -3.257 1.00 43.59 99 ASN A O 1
#

pLDDT: mean 72.81, std 18.13, range [36.19, 96.0]

Foldseek 3Di:
DDDDDDDDDPDDPPVPPPPDDDDPDDPDDDDPVRVQQVVCCVPPNPVDHDDPDDPPCPVPVPPLCVLCPPQDPDPDPVSVVSVVVSVVVVVVVVVVPPD

Radius of gyration: 23.44 Å; chains: 1; bounding box: 55×45×54 Å

Sequence (99 aa):
MLFRADTVTSGIADKFSARKIILDGLQETPNIDQLIIELEKQLLGSDLALEIRSSRVEQNFTRLEKYYRGAPLDSKSESREKRALMIDKIIESLNNNEN

Secondary structure (DSSP, 8-state):
----------SS--TT----------SSPPPHHHHHHHHHHHHH-TT-------S-------TTHHHHTT---S--HHHHHHHHHHHHHHHHHHHTT--